Protein AF-A0A124GSS4-F1 (afdb_monomer_lite)

Radius of gyration: 27.86 Å; chains: 1; bounding box: 49×42×79 Å

Foldseek 3Di:
DQDDPVLLVVLCVVVVVDDSVNSRVLPVVDPHSVNSNVVVVCVVCVVVDPPDDPDDDDDDPPPPDDPVRVVVVPPDPPPDDDLLNVLVVVVVVLVVVLLVLQVVVCVVVVPPDSVDGDDDPPPPPPDPDSSVVSVVSVVVCVVSVVSNVVSPDDPPDDDPPPDPDPDPPDD

Organism: Penicillium freii (NCBI:txid48697)

Secondary structure (DSSP, 8-state):
----HHHHHHHHHH-TTS-HHHHHHHHHHSSSHHHHHHHHHHHHHTTT-------------SS-S-TTTHHHHTS-------HHHHHHHHHHHHHHHHHHHHHHHHHHTT---TTPPP--S---TT---HHHHHHHHHHHTHHHHHHHHHHHS-TT----TTSS-------

pLDDT: mean 72.48, std 18.13, range [32.97, 94.75]

Sequence (171 aa):
MLPSRDDIAKFIAIVPEASEGAALRLLEEAGNIDDAISRYYDVHNGATAPSWPTMDAEADMRNCLPPYACSAIRGLTHHYTNTFIEAAKIRSIDEQDMKATLHAIQQACHIFNSDIEPQHTSQSTNCDCDVHKYKDRKSARLAVQEMWSKAVMYPGQLCQFDDISCVVATV

Structure (mmCIF, N/CA/C/O backbone):
data_AF-A0A124GSS4-F1
#
_entry.id   AF-A0A124GSS4-F1
#
loop_
_atom_site.group_PDB
_atom_site.id
_atom_site.type_symbol
_atom_site.label_atom_id
_atom_site.label_alt_id
_atom_site.label_comp_id
_atom_site.label_asym_id
_atom_site.label_entity_id
_atom_site.label_seq_id
_atom_site.pdbx_PDB_ins_code
_atom_site.Cartn_x
_atom_site.Cartn_y
_atom_site.Cartn_z
_atom_site.occupancy
_atom_site.B_iso_or_equiv
_atom_site.auth_seq_id
_atom_site.auth_comp_id
_atom_site.auth_asym_id
_atom_site.auth_atom_id
_atom_site.pdbx_PDB_model_num
ATOM 1 N N . MET A 1 1 ? 14.259 8.623 -47.926 1.00 66.19 1 MET A N 1
ATOM 2 C CA . MET A 1 1 ? 14.889 9.893 -48.404 1.00 66.19 1 MET A CA 1
ATOM 3 C C . MET A 1 1 ? 16.386 9.845 -48.077 1.00 66.19 1 MET A C 1
ATOM 5 O O . MET A 1 1 ? 16.738 9.020 -47.255 1.00 66.19 1 MET A O 1
ATOM 9 N N . LEU A 1 2 ? 17.281 10.647 -48.680 1.00 71.88 2 LEU A N 1
ATOM 10 C CA . LEU A 1 2 ? 18.648 10.798 -48.133 1.00 71.88 2 LEU A CA 1
ATOM 11 C C . LEU A 1 2 ? 18.560 11.727 -46.909 1.00 71.88 2 LEU A C 1
ATOM 13 O O . LEU A 1 2 ? 18.323 12.921 -47.109 1.00 71.88 2 LEU A O 1
ATOM 17 N N . PRO A 1 3 ? 18.673 11.218 -45.670 1.00 74.12 3 PRO A N 1
ATOM 18 C CA . PRO A 1 3 ? 18.483 12.044 -44.486 1.00 74.12 3 PRO A CA 1
ATOM 19 C C . PRO A 1 3 ? 19.627 13.050 -44.362 1.00 74.12 3 PRO A C 1
ATOM 21 O O . PRO A 1 3 ? 20.804 12.682 -44.419 1.00 74.12 3 PRO A O 1
ATOM 24 N N . SER A 1 4 ? 19.298 14.331 -44.197 1.00 82.88 4 SER A N 1
ATOM 25 C CA . SER A 1 4 ? 20.318 15.329 -43.897 1.00 82.88 4 SER A CA 1
ATOM 26 C C . SER A 1 4 ? 20.745 15.217 -42.431 1.00 82.88 4 SER A C 1
ATOM 28 O O . SER A 1 4 ? 20.004 14.737 -41.572 1.00 82.88 4 SER A O 1
ATOM 30 N N . ARG A 1 5 ? 21.950 15.700 -42.115 1.00 80.81 5 ARG A N 1
ATOM 31 C CA . ARG A 1 5 ? 22.453 15.728 -40.733 1.00 80.81 5 ARG A CA 1
ATOM 32 C C . ARG A 1 5 ? 21.559 16.552 -39.794 1.00 80.81 5 ARG A C 1
ATOM 34 O O . ARG A 1 5 ? 21.506 16.268 -38.602 1.00 80.81 5 ARG A O 1
ATOM 41 N N . ASP A 1 6 ? 20.851 17.539 -40.341 1.00 84.25 6 ASP A N 1
ATOM 42 C CA . ASP A 1 6 ? 19.884 18.366 -39.616 1.00 84.25 6 ASP A CA 1
ATOM 43 C C . ASP A 1 6 ? 18.598 17.584 -39.289 1.00 84.25 6 ASP A C 1
ATOM 45 O O . ASP A 1 6 ? 18.090 17.666 -38.173 1.00 84.25 6 ASP A O 1
ATOM 49 N N . ASP A 1 7 ? 18.117 16.743 -40.211 1.00 83.31 7 ASP A N 1
ATOM 50 C CA . ASP A 1 7 ? 16.927 15.904 -39.993 1.00 83.31 7 ASP A CA 1
ATOM 51 C C . ASP A 1 7 ? 17.175 14.828 -38.929 1.00 83.31 7 ASP A C 1
ATOM 53 O O . ASP A 1 7 ? 16.320 14.571 -38.082 1.00 83.31 7 ASP A O 1
ATOM 57 N N . ILE A 1 8 ? 18.379 14.251 -38.920 1.00 83.00 8 ILE A N 1
ATOM 58 C CA . ILE A 1 8 ? 18.808 13.282 -37.904 1.00 83.00 8 ILE A CA 1
ATOM 59 C C . ILE A 1 8 ? 18.869 13.949 -36.525 1.00 83.00 8 ILE A C 1
ATOM 61 O O . ILE A 1 8 ? 18.364 13.398 -35.549 1.00 83.00 8 ILE A O 1
ATOM 65 N N . ALA A 1 9 ? 19.440 15.155 -36.437 1.00 85.88 9 ALA A N 1
ATOM 66 C CA . ALA A 1 9 ? 19.519 15.898 -35.182 1.00 85.88 9 ALA A CA 1
ATOM 67 C C . ALA A 1 9 ? 18.128 16.275 -34.645 1.00 85.88 9 ALA A C 1
ATOM 69 O O . ALA A 1 9 ? 17.874 16.125 -33.451 1.00 85.88 9 ALA A O 1
ATOM 70 N N . LYS A 1 10 ? 17.209 16.705 -35.521 1.00 85.25 10 LYS A N 1
ATOM 71 C CA . LYS A 1 10 ? 15.812 16.984 -35.151 1.00 85.25 10 LYS A CA 1
ATOM 72 C C . LYS A 1 10 ? 15.092 15.736 -34.653 1.00 85.25 10 LYS A C 1
ATOM 74 O O . LYS A 1 10 ? 14.374 15.812 -33.662 1.00 85.25 10 LYS A O 1
ATOM 79 N N . PHE A 1 11 ? 15.312 14.592 -35.298 1.00 85.56 11 PHE A N 1
ATOM 80 C CA . PHE A 1 11 ? 14.721 13.326 -34.875 1.00 85.56 11 PHE A CA 1
ATOM 81 C C . PHE A 1 11 ? 15.214 12.907 -33.481 1.00 85.56 11 PHE A C 1
ATOM 83 O O . PHE A 1 11 ? 14.400 12.612 -32.611 1.00 85.56 11 PHE A O 1
ATOM 90 N N . ILE A 1 12 ? 16.527 12.959 -33.233 1.00 86.00 12 ILE A N 1
ATOM 91 C CA . ILE A 1 12 ? 17.125 12.625 -31.926 1.00 86.00 12 ILE A CA 1
ATOM 92 C C . ILE A 1 12 ? 16.695 13.623 -30.838 1.00 86.00 12 ILE A C 1
ATOM 94 O O . ILE A 1 12 ? 16.513 13.239 -29.687 1.00 86.00 12 ILE A O 1
ATOM 98 N N . ALA A 1 13 ? 16.479 14.897 -31.181 1.00 86.62 13 ALA A N 1
ATOM 99 C CA . ALA A 1 13 ? 15.963 15.885 -30.233 1.00 86.62 13 ALA A CA 1
ATOM 100 C C . ALA A 1 13 ? 14.536 15.563 -29.749 1.00 86.62 13 ALA A C 1
ATOM 102 O O . ALA A 1 13 ? 14.189 15.890 -28.616 1.00 86.62 13 ALA A O 1
ATOM 103 N N . ILE A 1 14 ? 13.718 14.929 -30.596 1.00 83.88 14 ILE A N 1
ATOM 104 C CA . ILE A 1 14 ? 12.345 14.514 -30.266 1.00 83.88 14 ILE A CA 1
ATOM 105 C C . ILE A 1 14 ? 12.347 13.137 -29.591 1.00 83.88 14 ILE A C 1
ATOM 107 O O . ILE A 1 14 ? 11.564 12.889 -28.676 1.00 83.88 14 ILE A O 1
ATOM 111 N N . VAL A 1 15 ? 13.253 12.258 -30.016 1.00 83.06 15 VAL A N 1
ATOM 112 C CA . VAL A 1 15 ? 13.383 10.885 -29.534 1.00 83.06 15 VAL A CA 1
ATOM 113 C C . VAL A 1 15 ? 14.814 10.656 -29.028 1.00 83.06 15 VAL A C 1
ATOM 115 O O . VAL A 1 15 ? 15.635 10.073 -29.741 1.00 83.06 15 VAL A O 1
ATOM 118 N N . PRO A 1 16 ? 15.141 11.086 -27.794 1.00 77.94 16 PRO A N 1
ATOM 119 C CA . PRO A 1 16 ? 16.504 10.986 -27.261 1.00 77.94 16 PRO A CA 1
ATOM 120 C C . PRO A 1 16 ? 16.953 9.536 -27.026 1.00 77.94 16 PRO A C 1
ATOM 122 O O . PRO A 1 16 ? 18.147 9.258 -26.975 1.00 77.94 16 PRO A O 1
ATOM 125 N N . GLU A 1 17 ? 15.999 8.606 -26.927 1.00 75.44 17 GLU A N 1
ATOM 126 C CA . GLU A 1 17 ? 16.238 7.165 -26.775 1.00 75.44 17 GLU A CA 1
ATOM 127 C C . GLU A 1 17 ? 16.624 6.477 -28.100 1.00 75.44 17 GLU A C 1
ATOM 129 O O . GLU A 1 17 ? 17.077 5.329 -28.116 1.00 75.44 17 GLU A O 1
ATOM 134 N N . ALA A 1 18 ? 16.439 7.148 -29.242 1.00 78.44 18 ALA A N 1
ATOM 135 C CA . ALA A 1 18 ? 16.821 6.608 -30.537 1.00 78.44 18 ALA A CA 1
ATOM 136 C C . ALA A 1 18 ? 18.295 6.911 -30.837 1.00 78.44 18 ALA A C 1
ATOM 138 O O . ALA A 1 18 ? 18.718 8.061 -30.928 1.00 78.44 18 ALA A O 1
ATOM 139 N N . SER A 1 19 ? 19.083 5.856 -31.057 1.00 81.12 19 SER A N 1
ATOM 140 C CA . SER A 1 19 ? 20.456 5.999 -31.555 1.00 81.12 19 SER A CA 1
ATOM 141 C C . SER A 1 19 ? 20.488 6.594 -32.969 1.00 81.12 19 SER A C 1
ATOM 143 O O . SER A 1 19 ? 19.569 6.394 -33.764 1.00 81.12 19 SER A O 1
ATOM 145 N N . GLU A 1 20 ? 21.589 7.262 -33.320 1.00 78.75 20 GLU A N 1
ATOM 146 C CA . GLU A 1 20 ? 21.791 7.873 -34.644 1.00 78.75 20 GLU A CA 1
ATOM 147 C C . GLU A 1 20 ? 21.595 6.870 -35.796 1.00 78.75 20 GLU A C 1
ATOM 149 O O . GLU A 1 20 ? 20.971 7.186 -36.807 1.00 78.75 20 GLU A O 1
ATOM 154 N N . GLY A 1 21 ? 22.030 5.618 -35.613 1.00 78.69 21 GLY A N 1
ATOM 155 C CA . GLY A 1 21 ? 21.806 4.544 -36.585 1.00 78.69 21 GLY A CA 1
ATOM 156 C C . GLY A 1 21 ? 20.335 4.130 -36.728 1.00 78.69 21 GLY A C 1
ATOM 157 O O . GLY A 1 21 ? 19.899 3.778 -37.824 1.00 78.69 21 GLY A O 1
ATOM 158 N N . ALA A 1 22 ? 19.549 4.199 -35.649 1.00 80.31 22 ALA A N 1
ATOM 159 C CA . ALA A 1 22 ? 18.109 3.947 -35.702 1.00 80.31 22 ALA A CA 1
ATOM 160 C C . ALA A 1 22 ? 17.364 5.095 -36.399 1.00 80.31 22 ALA A C 1
ATOM 162 O O . ALA A 1 22 ? 16.487 4.831 -37.221 1.00 80.31 22 ALA A O 1
ATOM 163 N N . ALA A 1 23 ? 17.758 6.344 -36.126 1.00 82.25 23 ALA A N 1
ATOM 164 C CA . ALA A 1 23 ? 17.232 7.530 -36.797 1.00 82.25 23 ALA A CA 1
ATOM 165 C C . ALA A 1 23 ? 17.505 7.490 -38.309 1.00 82.25 23 ALA A C 1
ATOM 167 O O . ALA A 1 23 ? 16.596 7.707 -39.103 1.00 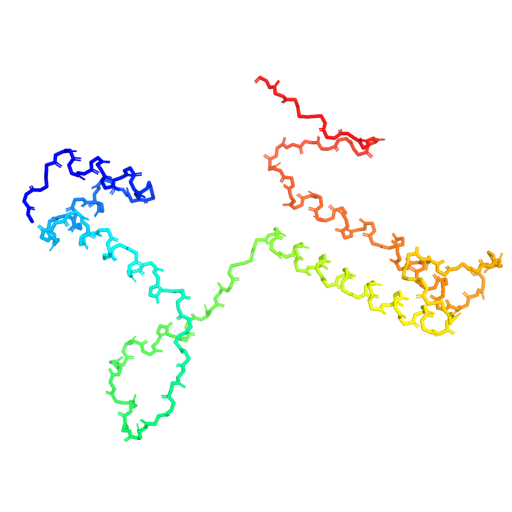82.25 23 ALA A O 1
ATOM 168 N N . LEU A 1 24 ? 18.728 7.129 -38.714 1.00 82.12 24 LEU A N 1
ATOM 169 C CA . LEU A 1 24 ? 19.104 6.976 -40.123 1.00 82.12 24 LEU A CA 1
ATOM 170 C C . LEU A 1 24 ? 18.219 5.966 -40.854 1.00 82.12 24 LEU A C 1
ATOM 172 O O . LEU A 1 24 ? 17.654 6.290 -41.893 1.00 82.12 24 LEU A O 1
ATOM 176 N N . ARG A 1 25 ? 18.057 4.766 -40.286 1.00 83.06 25 ARG A N 1
ATOM 177 C CA . ARG A 1 25 ? 17.249 3.702 -40.892 1.00 83.06 25 ARG A CA 1
ATOM 178 C C . ARG A 1 25 ? 15.780 4.110 -41.042 1.00 83.06 25 ARG A C 1
ATOM 180 O O . ARG A 1 25 ? 15.180 3.854 -42.078 1.00 83.06 25 ARG A O 1
ATOM 187 N N . LEU A 1 26 ? 15.219 4.768 -40.026 1.00 82.19 26 LEU A N 1
ATOM 188 C CA . LEU A 1 26 ? 13.823 5.212 -40.038 1.00 82.19 26 LEU A CA 1
ATOM 189 C C . LEU A 1 26 ? 13.588 6.385 -40.993 1.00 82.19 26 LEU A C 1
ATOM 191 O O . LEU A 1 26 ? 12.563 6.412 -41.663 1.00 82.19 26 LEU A O 1
ATOM 195 N N . LEU A 1 27 ? 14.524 7.330 -41.096 1.00 83.81 27 LEU A N 1
ATOM 196 C CA . LEU A 1 27 ? 14.432 8.455 -42.035 1.00 83.81 27 LEU A CA 1
ATOM 197 C C . LEU A 1 27 ? 14.726 8.040 -43.488 1.00 83.81 27 LEU A C 1
ATOM 199 O O . LEU A 1 27 ? 14.279 8.696 -44.431 1.00 83.81 27 LEU A O 1
ATOM 203 N N . GLU A 1 28 ? 15.481 6.960 -43.688 1.00 82.88 28 GLU A N 1
ATOM 204 C CA . GLU A 1 28 ? 15.684 6.372 -45.011 1.00 82.88 28 GLU A CA 1
ATOM 205 C C . GLU A 1 28 ? 14.401 5.698 -45.514 1.00 82.88 28 GLU A C 1
ATOM 207 O O . GLU A 1 28 ? 14.006 5.924 -46.663 1.00 82.88 28 GLU A O 1
ATOM 212 N N . GLU A 1 29 ? 13.733 4.949 -44.630 1.00 78.38 29 GLU A N 1
ATOM 213 C CA . GLU A 1 29 ? 12.469 4.250 -44.885 1.00 78.38 29 GLU A CA 1
ATOM 214 C C . GLU A 1 29 ? 11.262 5.201 -44.958 1.00 78.38 29 GLU A C 1
ATOM 216 O O . GLU A 1 29 ? 10.351 4.992 -45.762 1.00 78.38 29 GLU A O 1
ATOM 221 N N . ALA A 1 30 ? 11.261 6.275 -44.167 1.00 76.62 30 ALA A N 1
ATOM 222 C CA . ALA A 1 30 ? 10.208 7.279 -44.180 1.00 76.62 30 ALA A CA 1
ATOM 223 C C . ALA A 1 30 ? 10.380 8.296 -45.320 1.00 76.62 30 ALA A C 1
ATOM 225 O O . ALA A 1 30 ? 11.482 8.643 -45.764 1.00 76.62 30 ALA A O 1
ATOM 226 N N . GLY A 1 31 ? 9.247 8.818 -45.792 1.00 75.12 31 GLY A N 1
ATOM 227 C CA . GLY A 1 31 ? 9.229 9.903 -46.774 1.00 75.12 31 GLY A CA 1
ATOM 228 C C . GLY A 1 31 ? 9.477 11.284 -46.159 1.00 75.12 31 GLY A C 1
ATOM 229 O O . GLY A 1 31 ? 9.816 12.213 -46.889 1.00 75.12 31 GLY A O 1
ATOM 230 N N . ASN A 1 32 ? 9.290 11.432 -44.842 1.00 83.12 32 ASN A N 1
ATOM 231 C CA . ASN A 1 32 ? 9.444 12.679 -44.092 1.00 83.12 32 ASN A CA 1
ATOM 232 C C . ASN A 1 32 ? 9.735 12.405 -42.596 1.00 83.12 32 ASN A C 1
ATOM 234 O O . ASN A 1 32 ? 9.608 11.272 -42.130 1.00 83.12 32 ASN A O 1
ATOM 238 N N . ILE A 1 33 ? 10.138 13.443 -41.852 1.00 83.31 33 ILE A N 1
ATOM 239 C CA . ILE A 1 33 ? 10.518 13.332 -40.433 1.00 83.31 33 ILE A CA 1
ATOM 240 C C . ILE A 1 33 ? 9.339 12.973 -39.519 1.00 83.31 33 ILE A C 1
ATOM 242 O O . ILE A 1 33 ? 9.498 12.136 -38.635 1.00 83.31 33 ILE A O 1
ATOM 246 N N . ASP A 1 34 ? 8.155 13.542 -39.751 1.00 83.19 34 ASP A N 1
ATOM 247 C CA . ASP A 1 34 ? 6.964 13.284 -38.934 1.00 83.19 34 ASP A CA 1
ATOM 248 C C . ASP A 1 34 ? 6.502 11.825 -39.066 1.00 83.19 34 ASP A C 1
ATOM 250 O O . ASP A 1 34 ? 6.189 11.171 -38.079 1.00 83.19 34 ASP A O 1
ATOM 254 N N . ASP A 1 35 ? 6.568 11.277 -40.276 1.00 84.19 35 ASP A N 1
ATOM 255 C CA . ASP A 1 35 ? 6.269 9.888 -40.625 1.00 84.19 35 ASP A CA 1
ATOM 256 C C . ASP A 1 35 ? 7.290 8.916 -40.000 1.00 84.19 35 ASP A C 1
ATOM 258 O O . ASP A 1 35 ? 6.929 7.830 -39.546 1.00 84.19 35 ASP A O 1
ATOM 262 N N . ALA A 1 36 ? 8.561 9.320 -39.878 1.00 83.94 36 ALA A N 1
ATOM 263 C CA . ALA A 1 36 ? 9.562 8.562 -39.123 1.00 83.94 36 ALA A CA 1
ATOM 264 C C . ALA A 1 36 ? 9.259 8.551 -37.614 1.00 83.94 36 ALA A C 1
ATOM 266 O O . ALA A 1 36 ? 9.400 7.514 -36.961 1.00 83.94 36 ALA A O 1
ATOM 267 N N . ILE A 1 37 ? 8.834 9.691 -37.057 1.00 83.25 37 ILE A N 1
ATOM 268 C CA . ILE A 1 37 ? 8.481 9.829 -35.637 1.00 83.25 37 ILE A CA 1
ATOM 269 C C . ILE A 1 37 ? 7.224 9.013 -35.323 1.00 83.25 37 ILE A C 1
ATOM 271 O O . ILE A 1 37 ? 7.216 8.254 -34.354 1.00 83.25 37 ILE A O 1
ATOM 275 N N . SER A 1 38 ? 6.189 9.098 -36.164 1.00 83.06 38 SER A N 1
ATOM 276 C CA . SER A 1 38 ? 4.974 8.291 -36.030 1.00 83.06 38 SER A CA 1
ATOM 277 C C . SER A 1 38 ? 5.291 6.801 -36.049 1.00 83.06 38 SER A C 1
ATOM 279 O O . SER A 1 38 ? 4.867 6.092 -35.144 1.00 83.06 38 SER A O 1
ATOM 281 N N . ARG A 1 39 ? 6.126 6.327 -36.985 1.00 79.62 39 ARG A N 1
ATOM 282 C CA . ARG A 1 39 ? 6.548 4.916 -37.012 1.00 79.62 39 ARG A CA 1
ATOM 283 C C . ARG A 1 39 ? 7.307 4.492 -35.762 1.00 79.62 39 ARG A C 1
ATOM 285 O O . ARG A 1 39 ? 7.100 3.381 -35.278 1.00 79.62 39 ARG A O 1
ATOM 292 N N . TYR A 1 40 ? 8.172 5.354 -35.232 1.00 82.81 40 TYR A N 1
ATOM 293 C CA . TYR A 1 40 ? 8.890 5.063 -33.994 1.00 82.81 40 TYR A CA 1
ATOM 294 C C . TYR A 1 40 ? 7.918 4.859 -32.823 1.00 82.81 40 TYR A C 1
ATOM 296 O O . TYR A 1 40 ? 8.012 3.863 -32.100 1.00 82.81 40 TYR A O 1
ATOM 304 N N . TYR A 1 41 ? 6.946 5.761 -32.668 1.00 80.12 41 TYR A N 1
ATOM 305 C CA . TYR A 1 41 ? 5.946 5.651 -31.611 1.00 80.12 41 TYR A CA 1
ATOM 306 C C . TYR A 1 41 ? 4.915 4.553 -31.861 1.00 80.12 41 TYR A C 1
ATOM 308 O O . TYR A 1 41 ? 4.487 3.950 -30.890 1.00 80.12 41 TYR A O 1
ATOM 316 N N . ASP A 1 42 ? 4.552 4.222 -33.099 1.00 76.25 42 ASP A N 1
ATOM 317 C CA . ASP A 1 42 ? 3.649 3.103 -33.400 1.00 76.25 42 ASP A CA 1
ATOM 318 C C . ASP A 1 42 ? 4.286 1.758 -33.037 1.00 76.25 42 ASP A C 1
ATOM 320 O O . ASP A 1 42 ? 3.634 0.897 -32.446 1.00 76.25 42 ASP A O 1
ATOM 324 N N . VAL A 1 43 ? 5.586 1.593 -33.301 1.00 69.50 43 VAL A N 1
ATOM 325 C CA . VAL A 1 43 ? 6.343 0.403 -32.882 1.00 69.50 43 VAL A CA 1
ATOM 326 C C . VAL A 1 43 ? 6.435 0.317 -31.353 1.00 69.50 43 VAL A C 1
ATOM 328 O O . VAL A 1 43 ? 6.340 -0.775 -30.794 1.00 69.50 43 VAL A O 1
ATOM 331 N N . HIS A 1 44 ? 6.564 1.454 -30.662 1.00 63.62 44 HIS A N 1
ATOM 332 C CA . HIS A 1 44 ? 6.646 1.497 -29.198 1.00 63.62 44 HIS A CA 1
ATOM 333 C C . HIS A 1 44 ? 5.268 1.391 -28.502 1.00 63.62 44 HIS A C 1
ATOM 335 O O . HIS A 1 44 ? 5.138 0.769 -27.444 1.00 63.62 44 HIS A O 1
ATOM 341 N N . ASN A 1 45 ? 4.214 1.956 -29.092 1.00 56.94 45 ASN A N 1
ATOM 342 C CA . ASN A 1 45 ? 2.839 1.924 -28.584 1.00 56.94 45 ASN A CA 1
ATOM 343 C C . ASN A 1 45 ? 2.106 0.633 -28.953 1.00 56.94 45 ASN A C 1
ATOM 345 O O . ASN A 1 45 ? 1.220 0.216 -28.207 1.00 56.94 45 ASN A O 1
ATOM 349 N N . GLY A 1 46 ? 2.505 -0.055 -30.028 1.00 50.81 46 GLY A N 1
ATOM 350 C CA . GLY A 1 46 ? 2.024 -1.399 -30.354 1.00 50.81 46 GLY A CA 1
ATOM 351 C C . GLY A 1 46 ? 2.323 -2.432 -29.258 1.00 50.81 46 GLY A C 1
ATOM 352 O O . GLY A 1 46 ? 1.644 -3.451 -29.177 1.00 50.81 46 GLY A O 1
ATOM 353 N N . ALA A 1 47 ? 3.277 -2.145 -28.365 1.00 48.59 47 ALA A N 1
ATOM 354 C CA . ALA A 1 47 ? 3.560 -2.942 -27.171 1.00 48.59 47 ALA A CA 1
ATOM 355 C C . ALA A 1 47 ? 2.743 -2.532 -25.923 1.00 48.59 47 ALA A C 1
ATOM 357 O O . ALA A 1 47 ? 2.812 -3.221 -24.907 1.00 48.59 47 ALA A O 1
ATOM 358 N N . THR A 1 48 ? 1.977 -1.431 -25.973 1.00 46.31 48 THR A N 1
ATOM 359 C CA . THR A 1 48 ? 1.311 -0.831 -24.794 1.00 46.31 48 THR A CA 1
ATOM 360 C C . THR A 1 48 ? -0.214 -0.704 -24.926 1.00 46.31 48 THR A C 1
ATOM 362 O O . THR A 1 48 ? -0.882 -0.434 -23.932 1.00 46.31 48 THR A O 1
ATOM 365 N N . ALA A 1 49 ? -0.819 -0.948 -26.092 1.00 36.66 49 ALA A N 1
ATOM 366 C CA . ALA A 1 49 ? -2.280 -0.991 -26.195 1.00 36.66 49 ALA A CA 1
ATOM 367 C C . ALA A 1 49 ? -2.824 -2.383 -25.799 1.00 36.66 49 ALA A C 1
ATOM 369 O O . ALA A 1 49 ? -2.578 -3.353 -26.519 1.00 36.66 49 ALA A O 1
ATOM 370 N N . PRO A 1 50 ? -3.625 -2.526 -24.721 1.00 42.25 50 PRO A N 1
ATOM 371 C CA . PRO A 1 50 ? -4.497 -3.679 -24.587 1.00 42.25 50 PRO A CA 1
ATOM 372 C C . PRO A 1 50 ? -5.598 -3.501 -25.631 1.00 42.25 50 PRO A C 1
ATOM 374 O O . PRO A 1 50 ? -6.530 -2.722 -25.434 1.00 42.25 50 PRO A O 1
ATOM 377 N N . SER A 1 51 ? -5.493 -4.179 -26.772 1.00 36.59 51 SER A N 1
ATOM 378 C CA . SER A 1 51 ? -6.631 -4.297 -27.679 1.00 36.59 51 SER A CA 1
ATOM 379 C C . SER A 1 51 ? -7.699 -5.133 -26.973 1.00 36.59 51 SER A C 1
ATOM 381 O O . SER A 1 51 ? -7.576 -6.355 -26.865 1.00 36.59 51 SER A O 1
ATOM 383 N N . TRP A 1 52 ? -8.733 -4.481 -26.447 1.00 32.97 52 TRP A N 1
ATOM 384 C CA . TRP A 1 52 ? -9.932 -5.180 -25.998 1.00 32.97 52 TRP A CA 1
ATOM 385 C C . TRP A 1 52 ? -10.571 -5.837 -27.227 1.00 32.97 52 TRP A C 1
ATOM 387 O O . TRP A 1 52 ? -10.798 -5.143 -28.224 1.00 32.97 52 TRP A O 1
ATOM 397 N N . PRO A 1 53 ? -10.844 -7.152 -27.209 1.00 39.38 53 PRO A N 1
ATOM 398 C CA . PRO A 1 53 ? -11.456 -7.803 -28.350 1.00 39.38 53 PRO A CA 1
ATOM 399 C C . PRO A 1 53 ? -12.912 -7.346 -28.435 1.00 39.38 53 PRO A C 1
ATOM 401 O O . PRO A 1 53 ? -13.735 -7.669 -27.580 1.00 39.38 53 PRO A O 1
ATOM 404 N N . THR A 1 54 ? -13.229 -6.586 -29.481 1.00 41.62 54 THR A N 1
ATOM 405 C CA . THR A 1 54 ? -14.607 -6.489 -29.961 1.00 41.62 54 THR A CA 1
ATOM 406 C C . THR A 1 54 ? -14.932 -7.851 -30.560 1.00 41.62 54 THR A C 1
ATOM 408 O O . THR A 1 54 ? -14.389 -8.221 -31.600 1.00 41.62 54 THR A O 1
ATOM 411 N N . MET A 1 55 ? -15.734 -8.640 -29.847 1.00 45.25 55 MET A N 1
ATOM 412 C CA . MET A 1 55 ? -16.361 -9.819 -30.429 1.00 45.25 55 MET A CA 1
ATOM 413 C C . MET A 1 55 ? -17.332 -9.345 -31.504 1.00 45.25 55 MET A C 1
ATOM 415 O O . MET A 1 55 ? -18.231 -8.571 -31.204 1.00 45.25 55 MET A O 1
ATOM 419 N N . ASP A 1 56 ? -17.081 -9.748 -32.747 1.00 36.28 56 ASP A N 1
ATOM 420 C CA . ASP A 1 56 ? -18.049 -10.489 -33.555 1.00 36.28 56 ASP A CA 1
ATOM 421 C C . ASP A 1 56 ? -17.424 -10.868 -34.902 1.00 36.28 56 ASP A C 1
ATOM 423 O O . ASP A 1 56 ? -17.077 -10.007 -35.708 1.00 36.28 56 ASP A O 1
ATOM 427 N N . ALA A 1 57 ? -17.276 -12.181 -35.101 1.00 38.91 57 ALA A N 1
ATOM 428 C CA . ALA A 1 57 ? -17.372 -12.939 -36.352 1.00 38.91 57 ALA A CA 1
ATOM 429 C C . ALA A 1 57 ? -16.400 -14.123 -36.310 1.00 38.91 57 ALA A C 1
ATOM 431 O O . ALA A 1 57 ? -15.178 -13.982 -36.361 1.00 38.91 57 ALA A O 1
ATOM 432 N N . GLU A 1 58 ? -16.979 -15.312 -36.214 1.00 48.62 58 GLU A N 1
ATOM 433 C CA . GLU A 1 58 ? -16.299 -16.579 -36.415 1.00 48.62 58 GLU A CA 1
ATOM 434 C C . GLU A 1 58 ? -15.602 -16.633 -37.782 1.00 48.62 58 GLU A C 1
ATOM 436 O O . GLU A 1 58 ? -16.260 -16.576 -38.818 1.00 48.62 58 GLU A O 1
ATOM 441 N N . ALA A 1 59 ? -14.280 -16.806 -37.786 1.00 41.53 59 ALA A N 1
ATOM 442 C CA . ALA A 1 59 ? -13.554 -17.487 -38.856 1.00 41.53 59 ALA A CA 1
ATOM 443 C C . ALA A 1 59 ? -12.149 -17.879 -38.368 1.00 41.53 59 ALA A C 1
ATOM 445 O O . ALA A 1 59 ? -11.243 -17.056 -38.282 1.00 41.53 59 ALA A O 1
ATOM 446 N N . ASP A 1 60 ? -12.006 -19.156 -38.014 1.00 48.72 60 ASP A N 1
ATOM 447 C CA . ASP A 1 60 ? -10.809 -19.985 -38.215 1.00 48.72 60 ASP A CA 1
ATOM 448 C C . ASP A 1 60 ? -9.425 -19.305 -38.091 1.00 48.72 60 ASP A C 1
ATOM 450 O O . ASP A 1 60 ? -8.650 -19.226 -39.041 1.00 48.72 60 ASP A O 1
ATOM 454 N N . MET A 1 61 ? -9.061 -18.851 -36.888 1.00 44.50 61 MET A N 1
ATOM 455 C CA . MET A 1 61 ? -7.727 -18.286 -36.622 1.00 44.50 61 MET A CA 1
ATOM 456 C C . MET A 1 61 ? -6.711 -19.323 -36.103 1.00 44.50 61 MET A C 1
ATOM 458 O O . MET A 1 61 ? -5.698 -18.958 -35.505 1.00 44.50 61 MET A O 1
ATOM 462 N N . ARG A 1 62 ? -6.962 -20.630 -36.284 1.00 52.97 62 ARG A N 1
ATOM 463 C CA . ARG A 1 62 ? -6.074 -21.689 -35.759 1.00 52.97 62 ARG A CA 1
ATOM 464 C C . ARG A 1 62 ? -4.965 -22.117 -36.725 1.00 52.97 62 ARG A C 1
ATOM 466 O O . ARG A 1 62 ? -4.065 -22.835 -36.302 1.00 52.97 62 ARG A O 1
ATOM 473 N N . ASN A 1 63 ? -4.989 -21.650 -37.976 1.00 54.84 63 ASN A N 1
ATOM 474 C CA . ASN A 1 63 ? -4.086 -22.117 -39.038 1.00 54.84 63 ASN A CA 1
ATOM 475 C C . ASN A 1 63 ? -3.056 -21.083 -39.537 1.00 54.84 63 ASN A C 1
ATOM 477 O O . ASN A 1 63 ? -2.305 -21.381 -40.461 1.00 54.84 63 ASN A O 1
ATOM 481 N N . CYS A 1 64 ? -2.969 -19.890 -38.937 1.00 60.50 64 CYS A N 1
ATOM 482 C CA . CYS A 1 64 ? -2.138 -18.802 -39.481 1.00 60.50 64 CYS A CA 1
ATOM 483 C C . CYS A 1 64 ? -0.784 -18.581 -38.788 1.00 60.50 64 CYS A C 1
ATOM 485 O O . CYS A 1 64 ? -0.044 -17.690 -39.199 1.00 60.50 64 CYS A O 1
ATOM 487 N N . LEU A 1 65 ? -0.422 -19.360 -37.762 1.00 56.34 65 LEU A N 1
ATOM 488 C CA . LEU A 1 65 ? 0.907 -19.250 -37.152 1.00 56.34 65 LEU A CA 1
ATOM 489 C C . LEU A 1 65 ? 1.809 -20.387 -37.642 1.00 56.34 65 LEU A C 1
ATOM 491 O O . LEU A 1 65 ? 1.475 -21.557 -37.440 1.00 56.34 65 LEU A O 1
ATOM 495 N N . PRO A 1 66 ? 2.953 -20.082 -38.283 1.00 61.22 66 PRO A N 1
ATOM 496 C CA . PRO A 1 66 ? 3.878 -21.115 -38.709 1.00 61.22 66 PRO A CA 1
ATOM 497 C C . PRO A 1 66 ? 4.419 -21.877 -37.481 1.00 61.22 66 PRO A C 1
ATOM 499 O O . PRO A 1 66 ? 4.648 -21.263 -36.436 1.00 61.22 66 PRO A O 1
ATOM 502 N N . PRO A 1 67 ? 4.654 -23.202 -37.579 1.00 59.34 67 PRO A N 1
ATOM 503 C CA . PRO A 1 67 ? 4.902 -24.073 -36.423 1.00 59.34 67 PRO A CA 1
ATOM 504 C C . PRO A 1 67 ? 6.080 -23.654 -35.528 1.00 59.34 67 PRO A C 1
ATOM 506 O O . PRO A 1 67 ? 6.131 -24.026 -34.358 1.00 59.34 67 PRO A O 1
ATOM 509 N N . TYR A 1 68 ? 7.016 -22.857 -36.048 1.00 59.69 68 TYR A N 1
ATOM 510 C CA . TYR A 1 68 ? 8.144 -22.329 -35.279 1.00 59.69 68 TYR A CA 1
ATOM 511 C C . TYR A 1 68 ? 7.772 -21.146 -34.363 1.00 59.69 68 TYR A C 1
ATOM 513 O O . TYR A 1 68 ? 8.455 -20.915 -33.368 1.00 59.69 68 TYR A O 1
ATOM 521 N N . ALA A 1 69 ? 6.692 -20.411 -34.654 1.00 54.62 69 ALA A N 1
ATOM 522 C CA . ALA A 1 69 ? 6.249 -19.256 -33.870 1.00 54.62 69 ALA A CA 1
ATOM 523 C C . ALA A 1 69 ? 5.491 -19.665 -32.594 1.00 54.62 69 ALA A C 1
ATOM 525 O O . ALA A 1 69 ? 5.524 -18.956 -31.590 1.00 54.62 69 ALA A O 1
ATOM 526 N N . CYS A 1 70 ? 4.863 -20.846 -32.587 1.00 52.00 70 CYS A N 1
ATOM 527 C CA . CYS A 1 70 ? 4.156 -21.368 -31.414 1.00 52.00 70 CYS A CA 1
ATOM 528 C C . CYS A 1 70 ? 5.104 -21.735 -30.257 1.00 52.00 70 CYS A C 1
ATOM 530 O O . CYS A 1 70 ? 4.697 -21.721 -29.095 1.00 52.00 70 CYS A O 1
ATOM 532 N N . SER A 1 71 ? 6.374 -22.022 -30.555 1.00 52.66 71 SER A N 1
ATOM 533 C CA . SER A 1 71 ? 7.380 -22.374 -29.547 1.00 52.66 71 SER A CA 1
ATOM 534 C C . SER A 1 71 ? 7.867 -21.170 -28.733 1.00 52.66 71 SER A C 1
ATOM 536 O O . SER A 1 71 ? 8.267 -21.345 -27.585 1.00 52.66 71 SER A O 1
ATOM 538 N N . ALA A 1 72 ? 7.790 -19.951 -29.280 1.00 52.25 72 ALA A N 1
ATOM 539 C CA . ALA A 1 72 ? 8.232 -18.733 -28.594 1.00 52.25 72 ALA A CA 1
ATOM 540 C C . ALA A 1 72 ? 7.218 -18.225 -27.552 1.00 52.25 72 ALA A C 1
ATOM 542 O O . ALA A 1 72 ? 7.607 -17.635 -26.552 1.00 52.25 72 ALA A O 1
ATOM 543 N N . ILE A 1 73 ? 5.924 -18.510 -27.734 1.00 54.72 73 ILE A N 1
ATOM 544 C CA . ILE A 1 73 ? 4.858 -18.048 -26.823 1.00 54.72 73 ILE A CA 1
ATOM 545 C C . ILE A 1 73 ? 4.844 -18.868 -25.517 1.00 54.72 73 ILE A C 1
ATOM 547 O O . ILE A 1 73 ? 4.329 -18.427 -24.494 1.00 54.72 73 ILE A O 1
ATOM 551 N N . ARG A 1 74 ? 5.448 -20.064 -25.526 1.00 49.09 74 ARG A N 1
ATOM 552 C CA . ARG A 1 74 ? 5.530 -20.954 -24.356 1.00 49.09 74 ARG A CA 1
ATOM 553 C C . ARG A 1 74 ? 6.828 -20.810 -23.556 1.00 49.09 74 ARG A C 1
ATOM 555 O O . ARG A 1 74 ? 7.024 -21.532 -22.578 1.00 49.09 74 ARG A O 1
ATOM 562 N N . GLY A 1 75 ? 7.704 -19.895 -23.966 1.00 47.81 75 GLY A N 1
ATOM 563 C CA . GLY A 1 75 ? 8.870 -19.486 -23.200 1.00 47.81 75 GLY A CA 1
ATOM 564 C C . GLY A 1 75 ? 8.466 -18.425 -22.188 1.00 47.81 75 GLY A C 1
ATOM 565 O O . GLY A 1 75 ? 8.471 -17.251 -22.517 1.00 47.81 75 GLY A O 1
ATOM 566 N N . LEU A 1 76 ? 8.074 -18.874 -20.993 1.00 57.66 76 LEU A N 1
ATOM 567 C CA . LEU A 1 76 ? 8.129 -18.156 -19.718 1.00 57.66 76 LEU A CA 1
ATOM 568 C C . LEU A 1 76 ? 8.081 -16.620 -19.839 1.00 57.66 76 LEU A C 1
ATOM 570 O O . LEU A 1 76 ? 9.116 -15.978 -20.014 1.00 57.66 76 LEU A O 1
ATOM 574 N N . THR A 1 77 ? 6.893 -16.033 -19.674 1.00 52.06 77 THR A N 1
ATOM 575 C CA . THR A 1 77 ? 6.708 -14.622 -19.305 1.00 52.06 77 THR A CA 1
ATOM 576 C C . THR A 1 77 ? 7.455 -14.376 -17.994 1.00 52.06 77 THR A C 1
ATOM 578 O O . THR A 1 77 ? 6.905 -14.453 -16.898 1.00 52.06 77 THR A O 1
ATOM 581 N N . HIS A 1 78 ? 8.765 -14.172 -18.089 1.00 56.09 78 HIS A N 1
ATOM 582 C CA . HIS A 1 78 ? 9.615 -13.883 -16.956 1.00 56.09 78 HIS A CA 1
ATOM 583 C C . HIS A 1 78 ? 9.367 -12.418 -16.619 1.00 56.09 78 HIS A C 1
ATOM 585 O O . HIS A 1 78 ? 10.019 -11.522 -17.150 1.00 56.09 78 HIS A O 1
ATOM 591 N N . HIS A 1 79 ? 8.353 -12.164 -15.792 1.00 62.12 79 HIS A N 1
ATOM 592 C CA . HIS A 1 79 ? 8.100 -10.834 -15.261 1.00 62.12 79 HIS A CA 1
ATOM 593 C C . HIS A 1 79 ? 9.355 -10.387 -14.510 1.00 62.12 79 HIS A C 1
ATOM 595 O O . HIS A 1 79 ? 9.661 -10.905 -13.440 1.00 62.12 79 HIS A O 1
ATOM 601 N N . TYR A 1 80 ? 10.116 -9.468 -15.099 1.00 72.75 80 TYR A N 1
ATOM 602 C CA . TYR A 1 80 ? 11.257 -8.865 -14.431 1.00 72.75 80 TYR A CA 1
ATOM 603 C C . TYR A 1 80 ? 10.744 -8.079 -13.219 1.00 72.75 80 TYR A C 1
ATOM 605 O O . TYR A 1 80 ? 9.985 -7.118 -13.365 1.00 72.75 80 TYR A O 1
ATOM 613 N N . THR A 1 81 ? 11.126 -8.510 -12.019 1.00 73.69 81 THR A N 1
ATOM 614 C CA . THR A 1 81 ? 10.889 -7.778 -10.778 1.00 73.69 81 THR A CA 1
ATOM 615 C C . THR A 1 81 ? 12.218 -7.234 -10.268 1.00 73.69 81 THR A C 1
ATOM 617 O O . THR A 1 81 ? 13.222 -7.936 -10.202 1.00 73.69 81 THR A O 1
ATOM 620 N N . ASN A 1 82 ? 12.237 -5.940 -9.955 1.00 82.88 82 ASN A N 1
ATOM 621 C CA . ASN A 1 82 ? 13.326 -5.295 -9.229 1.00 82.88 82 ASN A CA 1
ATOM 622 C C . ASN A 1 82 ? 12.925 -5.216 -7.747 1.00 82.88 82 ASN A C 1
ATOM 624 O O . ASN A 1 82 ? 11.733 -5.090 -7.451 1.00 82.88 82 ASN A O 1
ATOM 628 N N . THR A 1 83 ? 13.895 -5.218 -6.834 1.00 85.06 83 THR A N 1
ATOM 629 C CA . THR A 1 83 ? 13.713 -4.944 -5.400 1.00 85.06 83 THR A CA 1
ATOM 630 C C . THR A 1 83 ? 12.774 -3.763 -5.137 1.00 85.06 83 THR A C 1
ATOM 632 O O . THR A 1 83 ? 11.919 -3.844 -4.261 1.00 85.06 83 THR A O 1
ATOM 635 N N . PHE A 1 84 ? 12.859 -2.691 -5.935 1.00 87.50 84 PHE A N 1
ATOM 636 C CA . PHE A 1 84 ? 11.932 -1.556 -5.850 1.00 87.50 84 PHE A CA 1
ATOM 637 C C . PHE A 1 84 ? 10.472 -1.948 -6.118 1.00 87.50 84 PHE A C 1
ATOM 639 O O . PHE A 1 84 ? 9.577 -1.575 -5.364 1.00 87.50 84 PHE A O 1
ATOM 646 N N . ILE A 1 85 ? 10.219 -2.719 -7.179 1.00 87.19 85 ILE A N 1
ATOM 647 C CA . ILE A 1 85 ? 8.870 -3.161 -7.565 1.00 87.19 85 ILE A CA 1
ATOM 648 C C . ILE A 1 85 ? 8.296 -4.097 -6.497 1.00 87.19 85 ILE A C 1
ATOM 650 O O . ILE A 1 85 ? 7.109 -4.027 -6.182 1.00 87.19 85 ILE A O 1
ATOM 654 N N . GLU A 1 86 ? 9.124 -4.968 -5.928 1.00 90.00 86 GLU A N 1
ATOM 655 C CA . GLU A 1 86 ? 8.714 -5.876 -4.855 1.00 90.00 86 GLU A CA 1
ATOM 656 C C . GLU A 1 86 ? 8.394 -5.115 -3.567 1.00 90.00 86 GLU A C 1
ATOM 658 O O . GLU A 1 86 ? 7.308 -5.289 -3.010 1.00 90.00 86 GLU A O 1
ATOM 663 N N . ALA A 1 87 ? 9.268 -4.195 -3.154 1.00 91.06 87 ALA A N 1
ATOM 664 C CA . ALA A 1 87 ? 9.032 -3.335 -1.999 1.00 91.06 87 ALA A CA 1
ATOM 665 C C . ALA A 1 87 ? 7.781 -2.456 -2.185 1.00 91.06 87 ALA A C 1
ATOM 667 O O . ALA A 1 87 ? 6.993 -2.306 -1.251 1.00 91.06 87 ALA A O 1
ATOM 668 N N . ALA A 1 88 ? 7.546 -1.932 -3.395 1.00 90.62 88 ALA A N 1
ATOM 669 C CA . ALA A 1 88 ? 6.347 -1.161 -3.723 1.00 90.62 88 ALA A CA 1
ATOM 670 C C . ALA A 1 88 ? 5.070 -1.993 -3.553 1.00 90.62 88 ALA A C 1
ATOM 672 O O . ALA A 1 88 ? 4.102 -1.527 -2.951 1.00 90.62 88 ALA A O 1
ATOM 673 N N . LYS A 1 89 ? 5.069 -3.236 -4.052 1.00 93.50 89 LYS A N 1
ATOM 674 C CA . LYS A 1 89 ? 3.932 -4.156 -3.913 1.00 93.50 89 LYS A CA 1
ATOM 675 C C . LYS A 1 89 ? 3.650 -4.474 -2.448 1.00 93.50 89 LYS A C 1
ATOM 677 O O . LYS A 1 89 ? 2.506 -4.359 -2.019 1.00 93.50 89 LYS A O 1
ATOM 682 N N . ILE A 1 90 ? 4.684 -4.824 -1.681 1.00 93.31 90 ILE A N 1
ATOM 683 C CA . ILE A 1 90 ? 4.557 -5.145 -0.253 1.00 93.31 90 ILE A CA 1
ATOM 684 C C . ILE A 1 90 ? 4.002 -3.941 0.513 1.00 93.31 90 ILE A C 1
ATOM 686 O O . ILE A 1 90 ? 3.021 -4.082 1.240 1.00 93.31 90 ILE A O 1
ATOM 690 N N . ARG A 1 91 ? 4.562 -2.745 0.293 1.00 93.75 91 ARG A N 1
ATOM 691 C CA . ARG A 1 91 ? 4.075 -1.509 0.918 1.00 93.75 91 ARG A CA 1
ATOM 692 C C . ARG A 1 91 ? 2.625 -1.204 0.538 1.00 93.75 91 ARG A C 1
ATOM 694 O O . ARG A 1 91 ? 1.841 -0.830 1.402 1.00 93.75 91 ARG A O 1
ATOM 701 N N . SER A 1 92 ? 2.255 -1.368 -0.732 1.00 93.56 92 SER A N 1
ATOM 702 C CA . SER A 1 92 ? 0.882 -1.127 -1.191 1.00 93.56 92 SER A CA 1
ATOM 703 C C . SER A 1 92 ? -0.122 -2.045 -0.493 1.00 93.56 92 SER A C 1
ATOM 705 O O . SER A 1 92 ? -1.201 -1.593 -0.116 1.00 93.56 92 SER A O 1
ATOM 707 N N . ILE A 1 93 ? 0.224 -3.324 -0.326 1.00 94.38 93 ILE A N 1
ATOM 708 C CA . ILE A 1 93 ? -0.623 -4.302 0.364 1.00 94.38 93 ILE A CA 1
ATOM 709 C C . ILE A 1 93 ? -0.735 -3.944 1.849 1.00 94.38 93 ILE A C 1
ATOM 711 O O . ILE A 1 93 ? -1.847 -3.875 2.368 1.00 94.38 93 ILE A O 1
ATOM 715 N N . ASP A 1 94 ? 0.391 -3.656 2.507 1.00 94.12 94 ASP A N 1
ATOM 716 C CA . ASP A 1 94 ? 0.434 -3.245 3.916 1.00 94.12 94 ASP A CA 1
ATOM 717 C C . ASP A 1 94 ? -0.429 -1.999 4.181 1.00 94.12 94 ASP A C 1
ATOM 719 O O . ASP A 1 94 ? -1.232 -1.968 5.111 1.00 94.12 94 ASP A O 1
ATOM 723 N N . GLU A 1 95 ? -0.332 -0.976 3.331 1.00 93.00 95 GLU A N 1
ATOM 724 C CA . GLU A 1 95 ? -1.126 0.246 3.472 1.00 93.00 95 GLU A CA 1
ATOM 725 C C . GLU A 1 95 ? -2.620 0.013 3.267 1.00 93.00 95 GLU A C 1
ATOM 727 O O . GLU A 1 95 ? -3.440 0.609 3.972 1.00 93.00 95 GLU A O 1
ATOM 732 N N . GLN A 1 96 ? -2.984 -0.835 2.307 1.00 94.75 96 GLN A N 1
ATOM 733 C CA . GLN A 1 96 ? -4.379 -1.171 2.054 1.00 94.75 96 GLN A CA 1
ATOM 734 C C . GLN A 1 96 ? -4.978 -1.945 3.230 1.00 94.75 96 GLN A C 1
A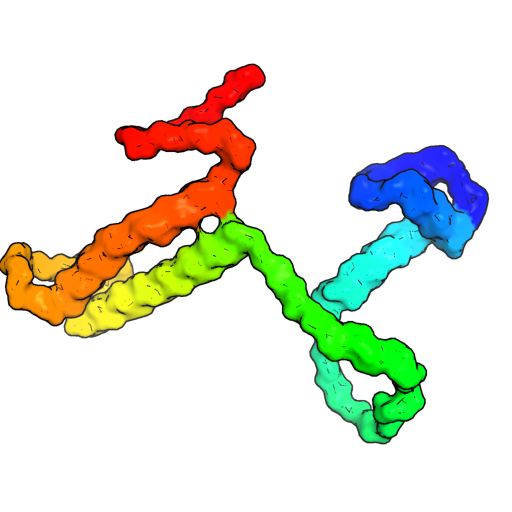TOM 736 O O . GLN A 1 96 ? -6.050 -1.590 3.721 1.00 94.75 96 GLN A O 1
ATOM 741 N N . 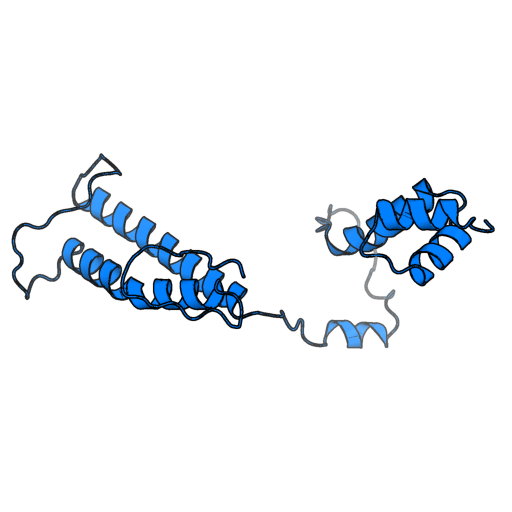ASP A 1 97 ? -4.266 -2.959 3.707 1.00 93.00 97 ASP A N 1
ATOM 742 C CA . ASP A 1 97 ? -4.652 -3.778 4.850 1.00 93.00 97 ASP A CA 1
ATOM 743 C C . ASP A 1 97 ? -4.752 -2.943 6.136 1.00 93.00 97 ASP A C 1
ATOM 745 O O . ASP A 1 97 ? -5.705 -3.085 6.911 1.00 93.00 97 ASP A O 1
ATOM 749 N N . MET A 1 98 ? -3.850 -1.974 6.318 1.00 91.44 98 MET A N 1
ATOM 750 C CA . MET A 1 98 ? -3.909 -1.075 7.464 1.00 91.44 98 MET A CA 1
ATOM 751 C C . MET A 1 98 ? -5.084 -0.109 7.427 1.00 91.44 98 MET A C 1
ATOM 753 O O . MET A 1 98 ? -5.755 0.068 8.446 1.00 91.44 98 MET A O 1
ATOM 757 N N . LYS A 1 99 ? -5.385 0.467 6.259 1.00 92.19 99 LYS A N 1
ATOM 758 C CA . LYS A 1 99 ? -6.580 1.303 6.076 1.00 92.19 99 LYS A CA 1
ATOM 759 C C . LYS A 1 99 ? -7.862 0.501 6.294 1.00 92.19 99 LYS A C 1
ATOM 761 O O . LYS A 1 99 ? -8.765 0.980 6.974 1.00 92.19 99 LYS A O 1
ATOM 766 N N . ALA A 1 100 ? -7.929 -0.720 5.762 1.00 93.19 100 ALA A N 1
ATOM 767 C CA . ALA A 1 100 ? -9.080 -1.601 5.932 1.00 93.19 100 ALA A CA 1
ATOM 768 C C . ALA A 1 100 ? -9.303 -1.968 7.407 1.00 93.19 100 ALA A C 1
ATOM 770 O O . ALA A 1 100 ? -10.424 -1.867 7.906 1.00 93.19 100 ALA A O 1
ATOM 771 N N . THR A 1 101 ? -8.231 -2.322 8.121 1.00 91.00 101 THR A N 1
ATOM 772 C CA . THR A 1 101 ? -8.288 -2.653 9.553 1.00 91.00 101 THR A CA 1
ATOM 773 C C . THR A 1 101 ? -8.730 -1.448 10.385 1.00 91.00 101 THR A C 1
ATOM 775 O O . THR A 1 101 ? -9.623 -1.581 11.220 1.00 91.00 101 THR A O 1
ATOM 778 N N . LEU A 1 102 ? -8.156 -0.261 10.144 1.00 91.75 102 LEU A N 1
ATOM 779 C CA . LEU A 1 102 ? -8.546 0.963 10.851 1.00 91.75 102 LEU A CA 1
ATOM 780 C C . LEU A 1 102 ? -10.033 1.265 10.656 1.00 91.75 102 LEU A C 1
ATOM 782 O O . LEU A 1 102 ? -10.742 1.505 11.630 1.00 91.75 102 LEU A O 1
ATOM 786 N N . HIS A 1 103 ? -10.509 1.196 9.413 1.00 91.62 103 HIS A N 1
ATOM 787 C CA . HIS A 1 103 ? -11.909 1.440 9.094 1.00 91.62 103 HIS A CA 1
ATOM 788 C C . HIS A 1 103 ? -12.840 0.427 9.780 1.00 91.62 103 HIS A C 1
ATOM 790 O O . HIS A 1 103 ? -13.857 0.820 10.348 1.00 91.62 103 HIS A O 1
ATOM 796 N N . ALA A 1 104 ? -12.480 -0.861 9.803 1.00 91.75 104 ALA A N 1
ATOM 797 C CA . ALA A 1 104 ? -13.251 -1.889 10.505 1.00 91.75 104 ALA A CA 1
ATOM 798 C C . ALA A 1 104 ? -13.358 -1.606 12.015 1.00 91.75 104 ALA A C 1
ATOM 800 O O . ALA A 1 104 ? -14.437 -1.723 12.597 1.00 91.75 104 ALA A O 1
ATOM 801 N N . ILE A 1 105 ? -12.265 -1.169 12.646 1.00 90.44 105 ILE A N 1
ATOM 802 C CA . ILE A 1 105 ? -12.259 -0.817 14.072 1.00 90.44 105 ILE A CA 1
ATOM 803 C C . ILE A 1 105 ? -13.067 0.453 14.325 1.00 90.44 105 ILE A C 1
ATOM 805 O O . ILE A 1 105 ? -13.836 0.507 15.280 1.00 90.44 105 ILE A O 1
ATOM 809 N N . GLN A 1 106 ? -12.940 1.468 13.469 1.00 91.12 106 GLN A N 1
ATOM 810 C CA . GLN A 1 106 ? -13.732 2.694 13.571 1.00 91.12 106 GLN A CA 1
ATOM 811 C C . GLN A 1 106 ? -15.232 2.394 13.485 1.00 91.12 106 GLN A C 1
ATOM 813 O O . GLN A 1 106 ? -16.003 2.912 14.293 1.00 91.12 106 GLN A O 1
ATOM 818 N N . GLN A 1 107 ? -15.642 1.493 12.587 1.00 90.75 107 GLN A N 1
ATOM 819 C CA . GLN A 1 107 ? -17.021 1.011 12.514 1.00 90.75 107 GLN A CA 1
ATOM 820 C C . GLN A 1 107 ? -17.449 0.287 13.798 1.00 90.75 107 GLN A C 1
ATOM 822 O O . GLN A 1 107 ? -18.519 0.586 14.328 1.00 90.75 107 GLN A O 1
ATOM 827 N N . ALA A 1 108 ? -16.614 -0.614 14.326 1.00 88.44 108 ALA A N 1
ATOM 828 C CA . ALA A 1 108 ? -16.902 -1.362 15.553 1.00 88.44 108 ALA A CA 1
ATOM 829 C C . ALA A 1 108 ? -16.993 -0.461 16.799 1.00 88.44 108 ALA A C 1
ATOM 831 O O . ALA A 1 108 ? -17.798 -0.705 17.694 1.00 88.44 108 ALA A O 1
ATOM 832 N N . CYS A 1 109 ? -16.191 0.603 16.851 1.00 85.19 109 CYS A N 1
ATOM 833 C CA . CYS A 1 109 ? -16.170 1.575 17.942 1.00 85.19 109 CYS A CA 1
ATOM 834 C C . CYS A 1 109 ? -17.139 2.755 17.737 1.00 85.19 109 CYS A C 1
ATOM 836 O O . CYS A 1 109 ? -17.138 3.672 18.556 1.00 85.19 109 CYS A O 1
ATOM 838 N N . HIS A 1 110 ? -17.941 2.760 16.663 1.00 87.88 110 HIS A N 1
ATOM 839 C CA . HIS A 1 110 ? -18.834 3.867 16.289 1.00 87.88 110 HIS A CA 1
ATOM 840 C C . HIS A 1 110 ? -18.130 5.236 16.203 1.00 87.88 110 HIS A C 1
ATOM 842 O O . HIS A 1 110 ? -18.681 6.275 16.575 1.00 87.88 110 HIS A O 1
ATOM 848 N N . ILE A 1 111 ? -16.898 5.243 15.692 1.00 86.38 111 ILE A N 1
ATOM 849 C CA . ILE A 1 111 ? -16.114 6.452 15.440 1.00 86.38 111 ILE A CA 1
ATOM 850 C C . ILE A 1 111 ? -16.415 6.911 14.014 1.00 86.38 111 ILE A C 1
ATOM 852 O O . ILE A 1 111 ? -15.950 6.321 13.044 1.00 86.38 111 ILE A O 1
ATOM 856 N N . PHE A 1 112 ? -17.199 7.979 13.883 1.00 86.12 112 PHE A N 1
ATOM 857 C CA . PHE A 1 112 ? -17.586 8.522 12.574 1.00 86.12 112 PHE A CA 1
ATOM 858 C C . PHE A 1 112 ? -16.548 9.476 11.971 1.00 86.12 112 PHE A C 1
ATOM 860 O O . PHE A 1 112 ? -16.634 9.806 10.791 1.00 86.12 112 PHE A O 1
ATOM 867 N N . ASN A 1 113 ? -15.578 9.933 12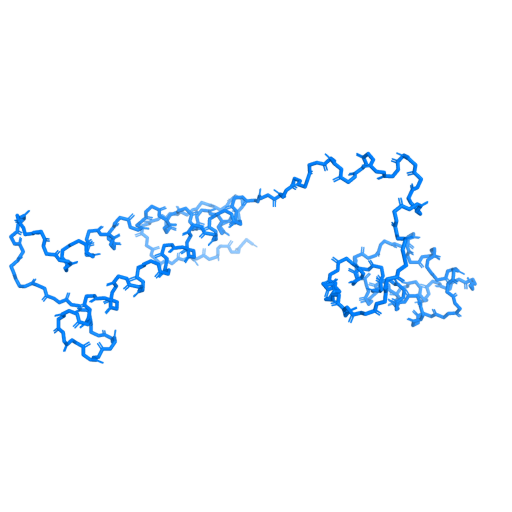.766 1.00 86.81 113 ASN A N 1
ATOM 868 C CA . ASN A 1 113 ? -14.490 10.770 12.278 1.00 86.81 113 ASN A CA 1
ATOM 869 C C . ASN A 1 113 ? -13.306 9.889 11.855 1.00 86.81 113 ASN A C 1
ATOM 871 O O . ASN A 1 113 ? -12.673 9.259 12.702 1.00 86.81 113 ASN A O 1
ATOM 875 N N . SER A 1 114 ? -13.000 9.887 10.556 1.00 81.62 114 SER A N 1
ATOM 876 C CA . SER A 1 114 ? -11.897 9.123 9.963 1.00 81.62 114 SER A CA 1
ATOM 877 C C . SER A 1 114 ? -10.526 9.487 10.528 1.00 81.62 114 SER A C 1
ATOM 879 O O . SER A 1 114 ? -9.637 8.638 10.542 1.00 81.62 114 SER A O 1
ATOM 881 N N . ASP A 1 115 ? -10.366 10.717 11.013 1.00 81.56 115 ASP A N 1
ATOM 882 C CA . ASP A 1 115 ? -9.086 11.247 11.487 1.00 81.56 115 ASP A CA 1
ATOM 883 C C . ASP A 1 115 ? -8.796 10.842 12.939 1.00 81.56 115 ASP A C 1
ATOM 885 O O . ASP A 1 115 ? -7.680 11.008 13.434 1.00 81.56 115 ASP A O 1
ATOM 889 N N . ILE A 1 116 ? -9.799 10.305 13.644 1.00 82.75 116 ILE A N 1
ATOM 890 C CA . ILE A 1 116 ? -9.650 9.855 15.025 1.00 82.75 116 ILE A CA 1
ATOM 891 C C . ILE A 1 116 ? -9.170 8.406 15.029 1.00 82.75 116 ILE A C 1
ATOM 893 O O . ILE A 1 116 ? -9.882 7.482 14.622 1.00 82.75 116 ILE A O 1
ATOM 897 N N . GLU A 1 117 ? -7.964 8.197 15.557 1.00 80.88 117 GLU A N 1
ATOM 898 C CA . GLU A 1 117 ? -7.483 6.856 15.869 1.00 80.88 117 GLU A CA 1
ATOM 899 C C . GLU A 1 117 ? -8.207 6.300 17.109 1.00 80.88 117 GLU A C 1
ATOM 901 O O . GLU A 1 117 ? -8.363 7.010 18.110 1.00 80.88 117 GLU A O 1
ATOM 906 N N . PRO A 1 118 ? -8.627 5.024 17.086 1.00 79.25 118 PRO A N 1
ATOM 907 C CA . PRO A 1 118 ? -9.266 4.391 18.230 1.00 79.25 118 PRO A CA 1
ATOM 908 C C . PRO A 1 118 ? -8.289 4.303 19.411 1.00 79.25 118 PRO A C 1
ATOM 910 O O . PRO A 1 118 ? -7.176 3.782 19.297 1.00 79.25 118 PRO A O 1
ATOM 913 N N . GLN A 1 119 ? -8.711 4.809 20.571 1.00 73.50 119 GLN A N 1
ATOM 914 C CA . GLN A 1 119 ? -7.929 4.769 21.806 1.00 73.50 119 GLN A CA 1
ATOM 915 C C . GLN A 1 119 ? -8.555 3.792 22.798 1.00 73.50 119 GLN A C 1
ATOM 917 O O . GLN A 1 119 ? -9.751 3.842 23.069 1.00 73.50 119 GLN A O 1
ATOM 922 N N . HIS A 1 120 ? -7.722 2.924 23.370 1.00 71.12 120 HIS A N 1
ATOM 923 C CA . HIS A 1 120 ? -8.091 2.056 24.482 1.00 71.12 120 HIS A CA 1
ATOM 924 C C . HIS A 1 120 ? -7.316 2.503 25.724 1.00 71.12 120 HIS A C 1
ATOM 926 O O . HIS A 1 120 ? -6.090 2.624 25.673 1.00 71.12 120 HIS A O 1
ATOM 932 N 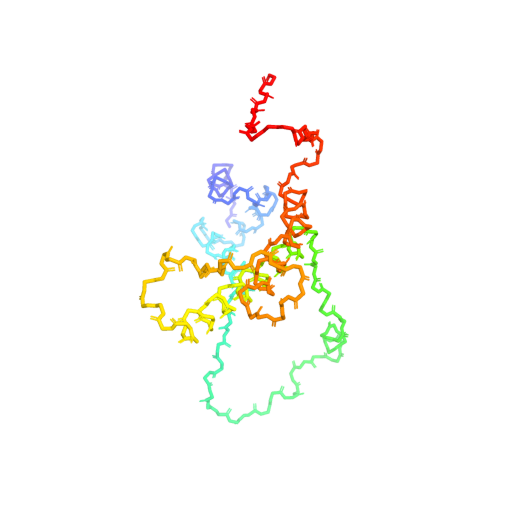N . THR A 1 121 ? -8.032 2.801 26.809 1.00 63.56 121 THR A N 1
ATOM 933 C CA . THR A 1 121 ? -7.483 3.434 28.022 1.00 63.56 121 THR A CA 1
ATOM 934 C C . THR A 1 121 ? -6.734 2.458 28.923 1.00 63.56 121 THR A C 1
ATOM 936 O O . THR A 1 121 ? -5.814 2.864 29.629 1.00 63.56 121 THR A O 1
ATOM 939 N N . SER A 1 122 ? -7.067 1.165 28.892 1.00 61.91 122 SER A N 1
ATOM 940 C CA . SER A 1 122 ? -6.301 0.159 29.622 1.00 61.91 122 SER A CA 1
ATOM 941 C C . SER A 1 122 ? -5.117 -0.307 28.775 1.00 61.91 122 SER A C 1
ATOM 943 O O . SER A 1 122 ? -5.262 -1.181 27.924 1.00 61.91 122 SER A O 1
ATOM 945 N N . GLN A 1 123 ? -3.935 0.239 29.058 1.00 59.84 123 GLN A N 1
ATOM 946 C CA . GLN A 1 123 ? -2.620 -0.279 28.638 1.00 59.84 123 GLN A CA 1
ATOM 947 C C . GLN A 1 123 ? -2.282 -1.643 29.278 1.00 59.84 123 GLN A C 1
ATOM 949 O O . GLN A 1 123 ? -1.116 -2.003 29.420 1.00 59.84 123 GLN A O 1
ATOM 954 N N . SER A 1 124 ? -3.281 -2.398 29.741 1.00 59.41 124 SER A N 1
ATOM 955 C CA . SER A 1 124 ? -3.051 -3.712 30.321 1.00 59.41 124 SER A CA 1
ATOM 956 C C . SER A 1 124 ? -2.568 -4.656 29.222 1.00 59.41 124 SER A C 1
ATOM 958 O O . SER A 1 124 ? -3.258 -4.889 28.233 1.00 59.41 124 SER A O 1
ATOM 960 N N . THR A 1 125 ? -1.384 -5.229 29.421 1.00 59.41 125 THR A N 1
ATOM 961 C CA . THR A 1 125 ? -0.654 -6.104 28.484 1.00 59.41 125 THR A CA 1
ATOM 962 C C . THR A 1 125 ? -1.387 -7.388 28.075 1.00 59.41 125 THR A C 1
ATOM 964 O O . THR A 1 125 ? -0.864 -8.156 27.279 1.00 59.41 125 THR A O 1
ATOM 967 N N . ASN A 1 126 ? -2.595 -7.631 28.593 1.00 69.75 126 ASN A N 1
ATOM 968 C CA . ASN A 1 126 ? -3.347 -8.877 28.419 1.00 69.75 126 ASN A CA 1
ATOM 969 C C . ASN A 1 126 ? -4.690 -8.671 27.688 1.00 69.75 126 ASN A C 1
ATOM 971 O O . ASN A 1 126 ? -5.610 -9.470 27.852 1.00 69.75 126 ASN A O 1
ATOM 975 N N . CYS A 1 127 ? -4.852 -7.577 26.941 1.00 78.19 127 CYS A N 1
ATOM 976 C CA . CYS A 1 127 ? -6.095 -7.266 26.236 1.00 78.19 127 CYS A CA 1
ATOM 977 C C . CYS A 1 127 ? -6.019 -7.666 24.751 1.00 78.19 127 CYS A C 1
ATOM 979 O O . CYS A 1 127 ? -5.234 -7.095 24.005 1.00 78.19 127 CYS A O 1
ATOM 981 N N . ASP A 1 128 ? -6.885 -8.588 24.313 1.00 80.69 128 ASP A N 1
ATOM 982 C CA . ASP A 1 128 ? -6.956 -9.087 22.922 1.00 80.69 128 ASP A CA 1
ATOM 983 C C . ASP A 1 128 ? -7.904 -8.268 22.013 1.00 80.69 128 ASP A C 1
ATOM 985 O O . ASP A 1 128 ? -8.467 -8.772 21.038 1.00 80.69 128 ASP A O 1
ATOM 989 N N . CYS A 1 129 ? -8.150 -6.997 22.345 1.00 86.88 129 CYS A N 1
ATOM 990 C CA . CYS A 1 129 ? -9.079 -6.165 21.580 1.00 86.88 129 CYS A CA 1
ATOM 991 C C . CYS A 1 129 ? -8.482 -5.706 20.242 1.00 86.88 129 CYS A C 1
ATOM 993 O O . CYS A 1 129 ? -7.266 -5.549 20.096 1.00 86.88 129 CYS A O 1
ATOM 995 N N . ASP A 1 130 ? -9.354 -5.416 19.275 1.00 86.44 130 ASP A N 1
ATOM 996 C CA . ASP A 1 130 ? -8.937 -5.022 17.925 1.00 86.44 130 ASP A CA 1
ATOM 997 C C . ASP A 1 130 ? -8.089 -3.741 17.913 1.00 86.44 130 ASP A C 1
ATOM 999 O O . ASP A 1 130 ? -7.209 -3.583 17.071 1.00 86.44 130 ASP A O 1
ATOM 1003 N N . VAL A 1 131 ? -8.275 -2.855 18.899 1.00 86.94 131 VAL A N 1
ATOM 1004 C CA . VAL A 1 131 ? -7.470 -1.634 19.059 1.00 86.94 131 VAL A CA 1
ATOM 1005 C C . VAL A 1 131 ? -6.011 -1.954 19.401 1.00 86.94 131 VAL A C 1
ATOM 1007 O O . VAL A 1 131 ? -5.108 -1.328 18.846 1.00 86.94 131 VAL A O 1
ATOM 1010 N N . HIS A 1 132 ? -5.753 -2.923 20.287 1.00 86.75 132 HIS A N 1
ATOM 1011 C CA . HIS A 1 132 ? -4.384 -3.351 20.594 1.00 86.75 132 HIS A CA 1
ATOM 1012 C C . HIS A 1 132 ? -3.772 -4.112 19.423 1.00 86.75 132 HIS A C 1
ATOM 1014 O O . HIS A 1 132 ? -2.669 -3.772 19.008 1.00 86.75 132 HIS A O 1
ATOM 1020 N N . LYS A 1 133 ? -4.534 -5.015 18.793 1.00 88.06 133 LYS A N 1
ATOM 1021 C CA . LYS A 1 133 ? -4.103 -5.699 17.564 1.00 88.06 133 LYS A CA 1
ATOM 1022 C C . LYS A 1 133 ? -3.699 -4.710 16.473 1.00 88.06 133 LYS A C 1
ATOM 1024 O O . LYS A 1 133 ? -2.677 -4.896 15.823 1.00 88.06 133 LYS A O 1
ATOM 1029 N N . TYR A 1 134 ? -4.460 -3.631 16.285 1.00 89.31 134 TYR A N 1
ATOM 1030 C CA . TYR A 1 134 ? -4.114 -2.570 15.340 1.00 89.31 134 TYR A CA 1
ATOM 1031 C C . TYR A 1 134 ? -2.849 -1.811 15.737 1.00 89.31 134 TYR A C 1
ATOM 1033 O O . TYR A 1 134 ? -2.015 -1.547 14.875 1.00 89.31 134 TYR A O 1
ATOM 1041 N N . LYS A 1 135 ? -2.670 -1.483 17.021 1.00 87.50 135 LYS A N 1
ATOM 1042 C CA . LYS A 1 135 ? -1.443 -0.834 17.511 1.00 87.50 135 LYS A CA 1
ATOM 1043 C C . LYS A 1 135 ? -0.207 -1.714 17.315 1.00 87.50 135 LYS A C 1
ATOM 1045 O O . LYS A 1 135 ? 0.808 -1.208 16.840 1.00 87.50 135 LYS A O 1
ATOM 1050 N N . ASP A 1 136 ? -0.311 -3.005 17.611 1.00 87.75 136 ASP A N 1
ATOM 1051 C CA . ASP A 1 136 ? 0.763 -3.981 17.410 1.00 87.75 136 ASP A CA 1
ATOM 1052 C C . ASP A 1 136 ? 1.075 -4.156 15.924 1.00 87.75 136 ASP A C 1
ATOM 1054 O O . ASP A 1 136 ? 2.231 -4.161 15.506 1.00 87.75 136 ASP A O 1
ATOM 1058 N N . ARG A 1 137 ? 0.039 -4.216 15.083 1.00 87.94 137 ARG A N 1
ATOM 1059 C CA . ARG A 1 137 ? 0.217 -4.269 13.632 1.00 87.94 137 ARG A CA 1
ATOM 1060 C C . ARG A 1 137 ? 0.891 -3.004 13.122 1.00 87.94 137 ARG A C 1
ATOM 1062 O O . ARG A 1 137 ? 1.821 -3.112 12.337 1.00 87.94 137 ARG A O 1
ATOM 1069 N N . LYS A 1 138 ? 0.492 -1.826 13.616 1.00 89.12 138 LYS A N 1
ATO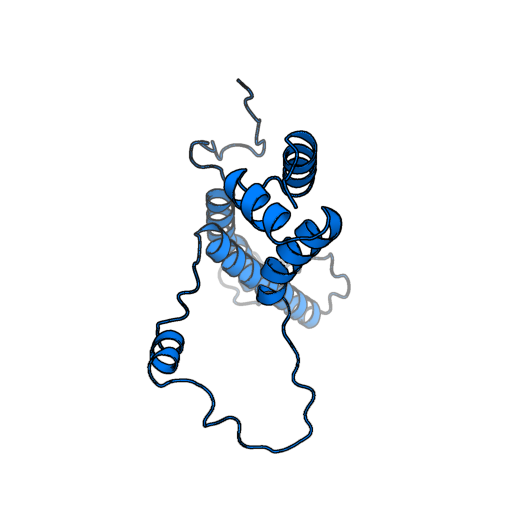M 1070 C CA . LYS A 1 138 ? 1.074 -0.520 13.269 1.00 89.12 138 LYS A CA 1
ATOM 1071 C C . LYS A 1 138 ? 2.552 -0.425 13.655 1.00 89.12 138 LYS A C 1
ATOM 1073 O O . LYS A 1 138 ? 3.320 0.123 12.869 1.00 89.12 138 LYS A O 1
ATOM 1078 N N . SER A 1 139 ? 2.963 -0.964 14.806 1.00 85.56 139 SER A N 1
ATOM 1079 C CA . SER A 1 139 ? 4.378 -0.993 15.211 1.00 85.56 139 SER A CA 1
ATOM 1080 C C . SER A 1 139 ? 5.196 -2.001 14.395 1.00 85.56 139 SER A C 1
ATOM 1082 O O . SER A 1 139 ? 6.319 -1.694 13.994 1.00 85.56 139 SER A O 1
ATOM 1084 N N . ALA A 1 140 ? 4.616 -3.152 14.043 1.00 88.44 140 ALA A N 1
ATOM 1085 C CA . ALA A 1 140 ? 5.257 -4.156 13.193 1.00 88.44 140 ALA A CA 1
ATOM 1086 C C . ALA A 1 140 ? 5.561 -3.659 11.761 1.00 88.44 140 ALA A C 1
ATOM 1088 O O . ALA A 1 140 ? 6.416 -4.228 11.079 1.00 88.44 140 ALA A O 1
ATOM 1089 N N . ARG A 1 141 ? 4.926 -2.566 11.307 1.00 89.62 141 ARG A N 1
ATOM 1090 C CA . ARG A 1 141 ? 5.163 -1.957 9.980 1.00 89.62 141 ARG A CA 1
ATOM 1091 C C . ARG A 1 141 ? 6.559 -1.378 9.798 1.00 89.62 141 ARG A C 1
ATOM 1093 O O . ARG A 1 141 ? 6.940 -1.107 8.659 1.00 89.62 141 ARG A O 1
ATOM 1100 N N . LEU A 1 142 ? 7.322 -1.187 10.876 1.00 88.94 142 LEU A N 1
ATOM 1101 C CA . LEU A 1 142 ? 8.680 -0.648 10.803 1.00 88.94 142 LEU A CA 1
ATOM 1102 C C . LEU A 1 142 ? 9.540 -1.421 9.790 1.00 88.94 142 LEU A C 1
ATOM 1104 O O . LEU A 1 142 ? 10.209 -0.812 8.963 1.00 88.94 142 LEU A O 1
ATOM 1108 N N . ALA A 1 143 ? 9.427 -2.751 9.757 1.00 88.19 143 ALA A N 1
ATOM 1109 C CA . ALA A 1 143 ? 10.166 -3.585 8.809 1.00 88.19 143 ALA A CA 1
ATOM 1110 C C . ALA A 1 143 ? 9.816 -3.284 7.336 1.00 88.19 143 ALA A C 1
ATOM 1112 O O . ALA A 1 143 ? 10.695 -3.267 6.473 1.00 88.19 143 ALA A O 1
ATOM 1113 N N . VAL A 1 144 ? 8.540 -3.015 7.036 1.00 89.94 144 VAL A N 1
ATOM 1114 C CA . VAL A 1 144 ? 8.085 -2.647 5.683 1.00 89.94 144 VAL A CA 1
ATOM 1115 C C . VAL A 1 144 ? 8.583 -1.250 5.312 1.00 89.94 144 VAL A C 1
ATOM 1117 O O . VAL A 1 144 ? 9.018 -1.028 4.183 1.00 89.94 144 VAL A O 1
ATOM 1120 N N . GLN A 1 145 ? 8.574 -0.315 6.264 1.00 88.31 145 GLN A N 1
ATOM 1121 C CA . GLN A 1 145 ? 9.105 1.035 6.064 1.00 88.31 145 GLN A CA 1
ATOM 1122 C C . GLN A 1 145 ? 10.618 1.026 5.822 1.00 88.31 145 GLN A C 1
ATOM 1124 O O . GLN A 1 145 ? 11.090 1.722 4.926 1.00 88.31 145 GLN A O 1
ATOM 1129 N N . GLU A 1 146 ? 11.369 0.206 6.558 1.00 87.81 146 GLU A N 1
ATOM 1130 C CA . GLU A 1 146 ? 12.804 0.001 6.342 1.00 87.81 146 GLU A CA 1
ATOM 1131 C C . GLU A 1 146 ? 13.109 -0.650 4.990 1.00 87.81 146 GLU A C 1
ATOM 1133 O O . GLU A 1 146 ? 14.076 -0.289 4.322 1.00 87.81 146 GLU A O 1
ATOM 1138 N N . MET A 1 147 ? 12.304 -1.629 4.576 1.00 89.75 147 MET A N 1
ATOM 1139 C CA . MET A 1 147 ? 12.447 -2.262 3.267 1.00 89.75 147 MET A CA 1
ATOM 1140 C C . MET A 1 147 ? 12.208 -1.250 2.144 1.00 89.75 147 MET A C 1
ATOM 1142 O O . MET A 1 147 ? 12.999 -1.168 1.206 1.00 89.75 147 MET A O 1
ATOM 1146 N N . TRP A 1 148 ? 11.136 -0.463 2.255 1.00 88.50 148 TRP A N 1
ATOM 1147 C CA . TRP A 1 148 ? 10.802 0.578 1.289 1.00 88.50 148 TRP A CA 1
ATOM 1148 C C . TRP A 1 148 ? 11.880 1.655 1.222 1.00 88.50 148 TRP A C 1
ATOM 1150 O O . TRP A 1 148 ? 12.318 1.998 0.128 1.00 88.50 148 TRP A O 1
ATOM 1160 N N . SER A 1 149 ? 12.348 2.152 2.371 1.00 85.94 149 SER A N 1
ATOM 1161 C CA . SER A 1 149 ? 13.403 3.162 2.399 1.00 85.94 149 SER A CA 1
ATOM 1162 C C . SER A 1 149 ? 14.661 2.636 1.712 1.00 85.94 149 SER A C 1
ATOM 1164 O O . SER A 1 149 ? 15.117 3.258 0.760 1.00 85.94 149 SER A O 1
ATOM 1166 N N . LYS A 1 150 ? 15.139 1.435 2.063 1.00 85.56 150 LYS A N 1
ATOM 1167 C CA . LYS A 1 150 ? 16.290 0.788 1.404 1.00 85.56 150 LYS A CA 1
ATOM 1168 C C . LYS A 1 150 ? 16.106 0.618 -0.106 1.00 85.56 150 LYS A C 1
ATOM 1170 O O . LYS A 1 150 ? 17.067 0.791 -0.844 1.00 85.56 150 LYS A O 1
ATOM 1175 N N . ALA A 1 151 ? 14.903 0.275 -0.561 1.00 86.44 151 ALA A N 1
ATOM 1176 C CA . ALA A 1 151 ? 14.620 0.049 -1.977 1.00 86.44 151 ALA A CA 1
ATOM 1177 C C . ALA A 1 151 ? 14.517 1.345 -2.801 1.00 86.44 151 ALA A C 1
ATOM 1179 O O . ALA A 1 151 ? 14.756 1.321 -4.006 1.00 86.44 151 ALA A O 1
ATOM 1180 N N . VAL A 1 152 ? 14.147 2.461 -2.167 1.00 84.81 152 VAL A N 1
ATOM 1181 C CA . VAL A 1 152 ? 14.091 3.793 -2.792 1.00 84.81 152 VAL A CA 1
ATOM 1182 C C . VAL A 1 152 ? 15.469 4.463 -2.810 1.00 84.81 152 VAL A C 1
ATOM 1184 O O . VAL A 1 152 ? 15.730 5.294 -3.679 1.00 84.81 152 VAL A O 1
ATOM 1187 N N . MET A 1 153 ? 16.359 4.111 -1.876 1.00 78.06 153 MET A N 1
ATOM 1188 C CA . MET A 1 153 ? 17.705 4.684 -1.812 1.00 78.06 153 MET A CA 1
ATOM 1189 C C . MET A 1 153 ? 18.547 4.333 -3.043 1.00 78.06 153 MET A C 1
ATOM 1191 O O . MET A 1 153 ? 18.533 3.208 -3.544 1.00 78.06 153 MET A O 1
ATOM 1195 N N . TYR A 1 154 ? 19.348 5.302 -3.494 1.00 64.88 154 TYR A N 1
ATOM 1196 C CA . TYR A 1 154 ? 20.299 5.082 -4.577 1.00 64.88 154 TYR A CA 1
ATOM 1197 C C . TYR A 1 154 ? 21.466 4.196 -4.097 1.00 64.88 154 TYR A C 1
ATOM 1199 O O . TYR A 1 154 ? 21.971 4.408 -2.986 1.00 64.88 154 TYR A O 1
ATOM 1207 N N . PRO A 1 155 ? 21.948 3.236 -4.911 1.00 58.47 155 PRO A N 1
ATOM 1208 C CA . PRO A 1 155 ? 23.113 2.428 -4.562 1.00 58.47 155 PRO A CA 1
ATOM 1209 C C . PRO A 1 155 ? 24.330 3.325 -4.276 1.00 58.47 155 PRO A C 1
ATOM 1211 O O . PRO A 1 155 ? 24.842 3.982 -5.179 1.00 58.47 155 PRO A O 1
ATOM 1214 N N . GLY A 1 156 ? 24.781 3.373 -3.017 1.00 58.19 156 GLY A N 1
ATOM 1215 C CA . GLY A 1 156 ? 25.940 4.170 -2.582 1.00 58.19 156 GLY A CA 1
ATOM 1216 C C . GLY A 1 156 ? 25.650 5.279 -1.562 1.00 58.19 156 GLY A C 1
ATOM 1217 O O . GLY A 1 156 ? 26.596 5.859 -1.036 1.00 58.19 156 GLY A O 1
ATOM 1218 N N . GLN A 1 157 ? 24.385 5.552 -1.224 1.00 54.84 157 GLN A N 1
ATOM 1219 C CA . GLN A 1 157 ? 24.048 6.433 -0.099 1.00 54.84 157 GLN A CA 1
ATOM 1220 C C . GLN A 1 157 ? 23.918 5.646 1.213 1.00 54.84 157 GLN A C 1
ATOM 1222 O O . GLN A 1 157 ? 23.152 4.688 1.306 1.00 54.84 157 GLN A O 1
ATOM 1227 N N . LEU A 1 158 ? 24.651 6.075 2.244 1.00 49.50 158 LEU A N 1
ATOM 1228 C CA . LEU A 1 158 ? 24.515 5.579 3.614 1.00 49.50 158 LEU A CA 1
ATOM 1229 C C . LEU A 1 158 ? 23.497 6.449 4.362 1.00 49.50 158 LEU A C 1
ATOM 1231 O O . LEU A 1 158 ? 23.726 7.640 4.559 1.00 49.50 158 LEU A O 1
ATOM 1235 N N . CYS A 1 159 ? 22.386 5.860 4.799 1.00 47.88 159 CYS A N 1
ATOM 1236 C CA . CYS A 1 159 ? 21.458 6.512 5.720 1.00 47.88 159 CYS A CA 1
ATOM 1237 C C . CYS A 1 159 ? 21.956 6.335 7.158 1.00 47.88 159 CYS A C 1
ATOM 1239 O O . CYS A 1 159 ? 21.954 5.218 7.675 1.00 47.88 159 CYS A O 1
ATOM 1241 N N . GLN A 1 160 ? 22.349 7.425 7.818 1.00 42.31 160 GLN A N 1
ATOM 1242 C CA . GLN A 1 160 ? 22.406 7.456 9.280 1.00 42.31 160 GLN A CA 1
ATOM 1243 C C . GLN A 1 160 ? 20.965 7.618 9.782 1.00 42.31 160 GLN A C 1
ATOM 1245 O O . GLN A 1 160 ? 20.389 8.696 9.694 1.00 42.31 160 GLN A O 1
ATOM 1250 N N . PHE A 1 161 ? 20.354 6.516 10.218 1.00 46.25 161 PHE A N 1
ATOM 1251 C CA . PHE A 1 161 ? 18.958 6.432 10.672 1.00 46.25 161 PHE A CA 1
ATOM 1252 C C . PHE A 1 161 ? 18.738 7.002 12.088 1.00 46.25 161 PHE A C 1
ATOM 1254 O O . PHE A 1 161 ? 17.906 6.482 12.823 1.00 46.25 161 PHE A O 1
ATOM 1261 N N . ASP A 1 162 ? 19.452 8.062 12.472 1.00 42.56 162 ASP A N 1
ATOM 1262 C CA . ASP A 1 162 ? 19.320 8.634 13.821 1.00 42.56 162 ASP A CA 1
ATOM 1263 C C . ASP A 1 162 ? 18.526 9.940 13.874 1.00 42.56 162 ASP A C 1
ATOM 1265 O O . ASP A 1 162 ? 18.040 10.286 14.941 1.00 42.56 162 ASP A O 1
ATOM 1269 N N . ASP A 1 163 ? 18.284 10.628 12.756 1.00 40.16 163 ASP A N 1
ATOM 1270 C CA . ASP A 1 163 ? 17.373 11.772 12.749 1.00 40.16 163 ASP A CA 1
ATOM 1271 C C . ASP A 1 163 ? 16.755 11.976 11.367 1.00 40.16 163 ASP A C 1
ATOM 1273 O O . ASP A 1 163 ? 17.411 11.845 10.332 1.00 40.16 163 ASP A O 1
ATOM 1277 N N . ILE A 1 164 ? 15.464 12.303 11.349 1.00 45.69 164 ILE A N 1
ATOM 1278 C CA . ILE A 1 164 ? 14.679 12.608 10.150 1.00 45.69 164 ILE A CA 1
ATOM 1279 C C . ILE A 1 164 ? 15.207 13.917 9.541 1.00 45.69 164 ILE A C 1
ATOM 1281 O O . ILE A 1 164 ? 14.640 14.989 9.715 1.00 45.69 164 ILE A O 1
ATOM 1285 N N . SER A 1 165 ? 16.314 13.838 8.811 1.00 39.16 165 SER A N 1
ATOM 1286 C CA . SER A 1 165 ? 16.662 14.783 7.759 1.00 39.16 165 SER A CA 1
ATOM 1287 C C . SER A 1 165 ? 17.559 14.077 6.743 1.00 39.16 165 SER A C 1
ATOM 1289 O O . SER A 1 165 ? 18.722 13.768 6.992 1.00 39.16 165 SER A O 1
ATOM 1291 N N . CYS A 1 166 ? 17.009 13.784 5.567 1.00 41.97 166 CYS A N 1
ATOM 1292 C CA . CYS A 1 166 ? 17.826 13.453 4.409 1.00 41.97 166 CYS A CA 1
ATOM 1293 C C . CYS A 1 166 ? 18.511 14.748 3.953 1.00 41.97 166 CYS A C 1
ATOM 1295 O O . CYS A 1 166 ? 17.979 15.472 3.115 1.00 41.97 166 CYS A O 1
ATOM 1297 N N . VAL A 1 167 ? 19.665 15.081 4.535 1.00 38.72 167 VAL A N 1
ATOM 1298 C CA . VAL A 1 167 ? 20.509 16.154 4.002 1.00 38.72 167 VAL A CA 1
ATOM 1299 C C . VAL A 1 167 ? 21.215 15.608 2.769 1.00 38.72 167 VAL A C 1
ATOM 1301 O O . VAL A 1 167 ? 22.069 14.727 2.849 1.00 38.72 167 VAL A O 1
ATOM 1304 N N . VAL A 1 168 ? 20.826 16.128 1.609 1.00 39.88 168 VAL A N 1
ATOM 1305 C CA . VAL A 1 168 ? 21.513 15.890 0.341 1.00 39.88 168 VAL A CA 1
ATOM 1306 C C . VAL A 1 168 ? 22.878 16.571 0.429 1.00 39.88 168 VAL A C 1
ATOM 1308 O O . VAL A 1 168 ? 22.978 17.790 0.321 1.00 39.88 168 VAL A O 1
ATOM 1311 N N . ALA A 1 169 ? 23.935 15.795 0.662 1.00 36.16 169 ALA A N 1
ATOM 1312 C CA . ALA A 1 169 ? 25.302 16.272 0.503 1.00 36.16 169 ALA A CA 1
ATOM 1313 C C . ALA A 1 169 ? 25.631 16.315 -0.996 1.00 36.16 169 ALA A C 1
ATOM 1315 O O . ALA A 1 169 ? 26.051 15.321 -1.585 1.00 36.16 169 ALA A O 1
ATOM 1316 N N . THR A 1 170 ? 25.382 17.460 -1.628 1.00 36.25 170 THR A N 1
ATOM 1317 C CA . THR A 1 170 ? 26.009 17.824 -2.905 1.00 36.25 170 THR A CA 1
ATOM 1318 C C . THR A 1 170 ? 27.508 18.009 -2.676 1.00 36.25 170 THR A C 1
ATOM 1320 O O . THR A 1 170 ? 27.896 18.834 -1.847 1.00 36.25 170 THR A O 1
ATOM 1323 N N . VAL A 1 171 ? 28.321 17.229 -3.391 1.00 38.09 171 VAL A N 1
ATOM 1324 C CA . VAL A 1 171 ? 29.745 17.521 -3.631 1.00 38.09 171 VAL A CA 1
ATOM 1325 C C . VAL A 1 171 ? 29.846 18.520 -4.773 1.00 38.09 171 VAL A C 1
ATOM 1327 O O . VAL A 1 171 ? 29.085 18.342 -5.752 1.00 38.09 171 VAL A O 1
#